Protein AF-A0A914WP63-F1 (afdb_monomer)

Organism: NCBI:txid2011161

Foldseek 3Di:
DPPDPDDVLRVCCVPPNDVRSVVVVVVVVVVVVVVLLVVLLVVLVVVQVVCCVVVVDHDDCLAQDDQWDQDPVVRDIDGPNRPHRNSSVVSSVVVVVVVVVPPPDDVVVVVVVVVVVVVVVVVVVVVVVVVD

Solvent-accessible surface area (backbone atoms only — not comparable to full-atom values): 7496 Å² total; per-residue (Å²): 132,82,93,58,94,57,51,74,33,55,54,32,34,76,74,68,32,63,72,56,13,54,54,44,48,52,49,54,52,52,52,54,50,52,50,55,50,51,54,23,50,56,49,27,54,56,52,51,54,50,48,27,67,74,66,74,42,87,76,65,57,45,43,65,31,57,30,65,44,76,37,87,87,77,76,42,80,44,77,66,82,22,72,38,36,49,54,20,52,53,47,44,50,51,52,52,54,54,53,73,72,54,77,85,69,58,71,64,62,57,52,52,52,50,53,52,53,53,50,54,54,51,51,55,52,51,52,53,63,72,77,105

Radius of gyration: 20.16 Å; Cα contacts (8 Å, |Δi|>4): 93; chains: 1; bounding box: 43×37×51 Å

Secondary structure (DSSP, 8-state):
---S---HHHHHHHHH-HHHHHHHHHHHHHHHHHHHHHHHHHHHHHHHHHHHHHHT-PPPHHHHS-SEEEETTTTEEEE-S----HHHHHHHHHHHHHHHT-----HHHHHHHHHHHHHHHHHHHHHHHHT-

pLDDT: mean 88.38, std 10.51, range [45.94, 96.75]

Mean predicted aligned error: 7.33 Å

Structure (mmCIF, N/CA/C/O backbone):
data_AF-A0A914WP63-F1
#
_entry.id   AF-A0A914WP63-F1
#
loop_
_atom_site.group_PDB
_atom_site.id
_atom_site.type_symbol
_atom_site.label_atom_id
_atom_site.label_alt_id
_atom_site.label_comp_id
_atom_site.label_asym_id
_atom_site.label_entity_id
_atom_site.label_seq_id
_atom_site.pdbx_PDB_ins_code
_atom_site.Cartn_x
_atom_site.Cartn_y
_atom_site.Cartn_z
_atom_site.occupancy
_atom_site.B_iso_or_equiv
_atom_site.auth_seq_id
_atom_site.auth_comp_id
_atom_site.auth_asym_id
_atom_site.auth_atom_id
_atom_site.pdbx_PDB_model_num
ATOM 1 N N . MET A 1 1 ? -18.867 7.198 28.449 1.00 46.03 1 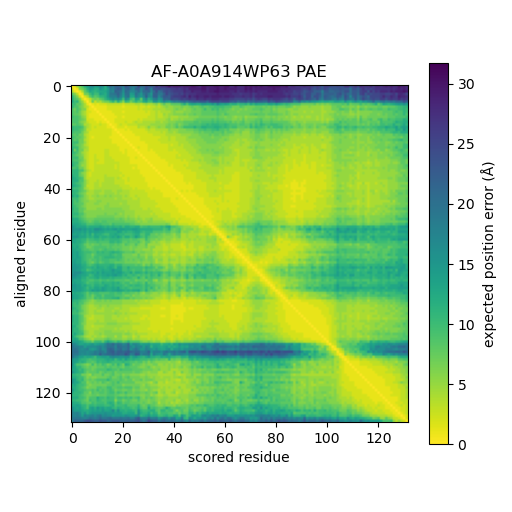MET A N 1
ATOM 2 C CA . MET A 1 1 ? -17.820 7.701 27.531 1.00 46.03 1 MET A CA 1
ATOM 3 C C . MET A 1 1 ? -16.807 6.577 27.436 1.00 46.03 1 MET A C 1
ATOM 5 O O . MET A 1 1 ? -16.271 6.239 28.479 1.00 46.03 1 MET A O 1
ATOM 9 N N . ILE A 1 2 ? -16.637 5.914 26.291 1.00 45.94 2 ILE A N 1
ATOM 10 C CA . ILE A 1 2 ? -15.602 4.876 26.148 1.00 45.94 2 ILE A CA 1
ATOM 11 C C . ILE A 1 2 ? -14.366 5.607 25.607 1.00 45.94 2 ILE A C 1
ATOM 13 O O . ILE A 1 2 ? -14.376 5.975 24.434 1.00 45.94 2 ILE A O 1
ATOM 17 N N . PRO A 1 3 ? -13.355 5.933 26.435 1.00 49.59 3 PRO A N 1
ATOM 18 C CA . PRO A 1 3 ? -12.236 6.767 26.036 1.00 49.59 3 PRO A CA 1
ATOM 19 C C . PRO A 1 3 ? -11.088 5.847 25.632 1.00 49.59 3 PRO A C 1
ATOM 21 O O . PRO A 1 3 ? -10.084 5.724 26.322 1.00 49.59 3 PRO A O 1
ATOM 24 N N . ILE A 1 4 ? -11.274 5.130 24.537 1.00 53.38 4 ILE A N 1
ATOM 25 C CA . ILE A 1 4 ? -10.191 4.447 23.840 1.00 53.38 4 ILE A CA 1
ATOM 26 C C . ILE A 1 4 ? -10.463 4.757 22.378 1.00 53.38 4 ILE A C 1
ATOM 28 O O . ILE A 1 4 ? -11.627 4.753 21.974 1.00 53.38 4 ILE A O 1
ATOM 32 N N . ALA A 1 5 ? -9.431 5.077 21.599 1.00 50.78 5 ALA A N 1
ATOM 33 C CA . ALA A 1 5 ? -9.527 5.115 20.143 1.00 50.78 5 ALA A CA 1
ATOM 34 C C . ALA A 1 5 ? -9.850 3.690 19.661 1.00 50.78 5 ALA A C 1
ATOM 36 O O . ALA A 1 5 ? -8.972 2.927 19.270 1.00 50.78 5 ALA A O 1
ATOM 37 N N . GLY A 1 6 ? -11.101 3.278 19.857 1.00 52.69 6 GLY A N 1
ATOM 38 C CA . GLY A 1 6 ? -11.584 1.945 19.591 1.00 52.69 6 GLY A CA 1
ATOM 39 C C . GLY A 1 6 ? -11.657 1.804 18.091 1.00 52.69 6 GLY A C 1
ATOM 40 O O . GLY A 1 6 ? -12.454 2.482 17.448 1.00 52.69 6 GLY A O 1
ATOM 41 N N . SER A 1 7 ? -10.814 0.935 17.545 1.00 73.25 7 SER A N 1
ATOM 42 C CA . SER A 1 7 ? -11.016 0.385 16.208 1.00 73.25 7 SER A CA 1
ATOM 43 C C . SER A 1 7 ? -12.488 -0.028 16.034 1.00 73.25 7 SER A C 1
ATOM 45 O O . SER A 1 7 ? -13.163 -0.350 17.021 1.00 73.25 7 SER A O 1
ATOM 47 N N . ALA A 1 8 ? -12.990 -0.054 14.794 1.00 85.31 8 ALA A N 1
ATOM 48 C CA . ALA A 1 8 ? -14.342 -0.527 14.485 1.00 85.31 8 ALA A CA 1
ATOM 49 C C . ALA A 1 8 ? -14.653 -1.882 15.158 1.00 85.31 8 ALA A C 1
ATOM 51 O O . ALA A 1 8 ? -15.780 -2.109 15.600 1.00 85.31 8 ALA A O 1
ATOM 52 N N . TYR A 1 9 ? -13.629 -2.721 15.364 1.00 86.88 9 TYR A N 1
ATOM 53 C CA . TYR A 1 9 ? -13.685 -3.929 16.188 1.00 86.88 9 TYR A CA 1
ATOM 54 C C . TYR A 1 9 ? -14.198 -3.681 17.619 1.00 86.88 9 TYR A C 1
ATOM 56 O O . TYR A 1 9 ? -15.173 -4.291 18.050 1.00 86.88 9 TYR A O 1
ATOM 64 N N . THR A 1 10 ? -13.567 -2.774 18.372 1.00 87.44 10 THR A N 1
ATOM 65 C CA . THR A 1 10 ? -13.889 -2.509 19.786 1.00 87.44 10 THR A CA 1
ATOM 66 C C . THR A 1 10 ? -15.292 -1.935 19.941 1.00 87.44 10 THR A C 1
ATOM 68 O O . THR A 1 10 ? -16.012 -2.306 20.865 1.00 87.44 10 THR A O 1
ATOM 71 N N . TYR A 1 11 ? -15.701 -1.053 19.026 1.00 88.88 11 TYR A N 1
ATOM 72 C CA . TYR A 1 11 ? -17.060 -0.513 19.022 1.00 88.88 11 TYR A CA 1
ATOM 73 C C . TYR A 1 11 ? -18.105 -1.607 18.753 1.00 88.88 11 TYR A C 1
ATOM 75 O O . TYR A 1 11 ? -19.108 -1.705 19.466 1.00 88.88 11 TYR A O 1
ATOM 83 N N . THR A 1 12 ? -17.843 -2.470 17.768 1.00 90.69 12 THR A N 1
ATOM 84 C CA . THR A 1 12 ? -18.735 -3.581 17.404 1.00 90.69 12 THR A CA 1
ATOM 85 C C . THR A 1 12 ? -18.831 -4.610 18.527 1.00 90.69 12 THR A C 1
ATOM 87 O O . THR A 1 12 ? -19.921 -5.072 18.845 1.00 90.69 12 THR A O 1
ATOM 90 N N . TYR A 1 13 ? -17.721 -4.901 19.208 1.00 91.69 13 TYR A N 1
ATOM 91 C CA . TYR A 1 13 ? -17.702 -5.828 20.341 1.00 91.69 13 TYR A CA 1
ATOM 92 C C . TYR A 1 13 ? -18.628 -5.371 21.471 1.00 91.69 13 TYR A C 1
ATOM 94 O O . TYR A 1 13 ? -19.394 -6.165 22.012 1.00 91.69 13 TYR A O 1
ATOM 102 N N . VAL A 1 14 ? -18.596 -4.077 21.798 1.00 91.88 14 VAL A N 1
ATOM 103 C CA . VAL A 1 14 ? -19.405 -3.512 22.888 1.00 91.88 14 VAL A CA 1
ATOM 104 C C .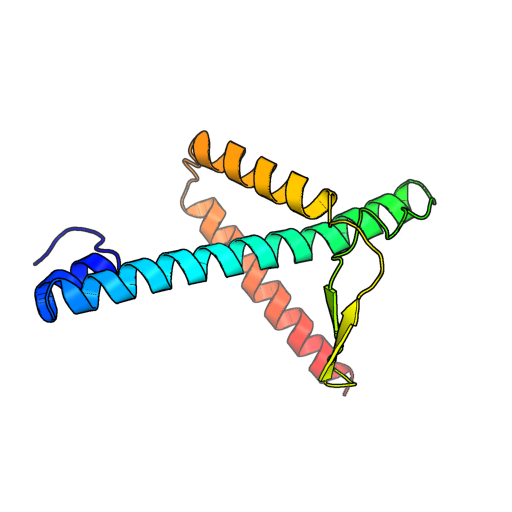 VAL A 1 14 ? -20.892 -3.435 22.530 1.00 91.88 14 VAL A C 1
ATOM 106 O O . VAL A 1 14 ? -21.735 -3.555 23.414 1.00 91.88 14 VAL A O 1
ATOM 109 N N . THR A 1 15 ? -21.229 -3.221 21.257 1.00 92.94 15 THR A N 1
ATOM 110 C CA . THR A 1 15 ? -22.618 -2.975 20.825 1.00 92.94 15 THR A CA 1
ATOM 111 C C . THR A 1 15 ? -23.336 -4.220 20.307 1.00 92.94 15 THR A C 1
ATOM 113 O O . THR A 1 15 ? -24.538 -4.354 20.524 1.00 92.94 15 THR A O 1
ATOM 116 N N . MET A 1 16 ? -22.621 -5.123 19.633 1.00 93.06 16 MET A N 1
ATOM 117 C CA . MET A 1 16 ? -23.179 -6.267 18.896 1.00 93.06 16 MET A CA 1
ATOM 118 C C . MET A 1 16 ? -22.619 -7.626 19.345 1.00 93.06 16 MET A C 1
ATOM 120 O O . MET A 1 16 ? -23.109 -8.664 18.905 1.00 93.06 16 MET A O 1
ATOM 124 N N . GLY A 1 17 ? -21.624 -7.640 20.235 1.00 93.00 17 GLY A N 1
ATOM 125 C CA . GLY A 1 17 ? -21.028 -8.857 20.779 1.00 93.00 17 GLY A CA 1
ATOM 126 C C . GLY A 1 17 ? -19.842 -9.401 19.978 1.00 93.00 17 GLY A C 1
ATOM 127 O O . GLY A 1 17 ? -19.442 -8.874 18.938 1.00 93.00 17 GLY A O 1
ATOM 128 N N . GLU A 1 18 ? -19.260 -10.481 20.500 1.00 93.12 18 GLU A N 1
ATOM 129 C CA . GLU A 1 18 ? -17.978 -11.035 20.050 1.00 93.12 18 GLU A CA 1
ATOM 130 C C . GLU A 1 18 ? -18.005 -11.552 18.612 1.00 93.12 18 GLU A C 1
ATOM 132 O O . GLU A 1 18 ? -17.101 -11.248 17.840 1.00 93.12 18 GLU A O 1
ATOM 137 N N . PHE A 1 19 ? -19.048 -12.291 18.229 1.00 94.75 19 PHE A N 1
ATOM 138 C CA . PHE A 1 19 ? -19.116 -12.906 16.903 1.00 94.75 19 PHE A CA 1
ATOM 139 C C . PHE A 1 19 ? -19.079 -11.863 15.778 1.00 94.75 19 PHE A C 1
ATOM 141 O O . PHE A 1 19 ? -18.319 -12.004 14.822 1.00 94.75 19 PHE A O 1
ATOM 148 N N . VAL A 1 20 ? -19.853 -10.782 15.914 1.00 94.06 20 VAL A N 1
ATOM 149 C CA . VAL A 1 20 ? -19.880 -9.703 14.915 1.00 94.06 20 VAL A CA 1
ATOM 150 C C . VAL A 1 20 ? -18.555 -8.941 14.919 1.00 94.06 20 VAL A C 1
ATOM 152 O O . VAL A 1 20 ? -18.007 -8.657 13.858 1.00 94.06 20 VAL A O 1
ATOM 155 N N . ALA A 1 21 ? -17.988 -8.664 16.096 1.00 92.25 21 ALA A N 1
ATOM 156 C CA . ALA A 1 21 ? -16.686 -8.012 16.196 1.00 92.25 21 ALA A CA 1
ATOM 157 C C . ALA A 1 21 ? -15.567 -8.834 15.546 1.00 92.25 21 ALA A C 1
ATOM 159 O O . ALA A 1 21 ? -14.735 -8.273 14.841 1.00 92.25 21 ALA A O 1
ATOM 160 N N . TRP A 1 22 ? -15.568 -10.154 15.726 1.00 92.88 22 TRP A N 1
ATOM 161 C CA . TRP A 1 22 ? -14.601 -11.061 15.112 1.00 92.88 22 TRP A CA 1
ATOM 162 C C . TRP A 1 22 ? -14.626 -10.983 13.581 1.00 92.88 22 TRP A C 1
ATOM 164 O O . TRP A 1 22 ? -13.565 -10.888 12.966 1.00 92.88 22 TRP A O 1
ATOM 174 N N . ILE A 1 23 ? -15.817 -10.923 12.972 1.00 95.25 23 ILE A N 1
ATOM 175 C CA . ILE A 1 23 ? -15.970 -10.718 11.522 1.00 95.25 23 ILE A CA 1
ATOM 176 C C . ILE A 1 23 ? -15.345 -9.383 11.095 1.00 95.25 23 ILE A C 1
ATOM 178 O O . ILE A 1 23 ? -14.548 -9.354 10.160 1.00 95.25 23 ILE A O 1
ATOM 182 N N . ILE A 1 24 ? -15.643 -8.293 11.812 1.00 93.69 24 ILE A N 1
ATOM 183 C CA . ILE A 1 24 ? -15.065 -6.966 11.530 1.00 93.69 24 ILE A CA 1
ATOM 184 C C . ILE A 1 24 ? -13.541 -6.962 11.698 1.00 93.69 24 ILE A C 1
ATOM 186 O O . ILE A 1 24 ? -12.834 -6.282 10.961 1.00 93.69 24 ILE A O 1
ATOM 190 N N . GLY A 1 25 ? -13.007 -7.737 12.643 1.00 91.94 25 GLY A N 1
ATOM 191 C CA . GLY A 1 25 ? -11.563 -7.897 12.809 1.00 91.94 25 GLY A CA 1
ATOM 192 C C . GLY A 1 25 ? -10.896 -8.453 11.551 1.00 91.94 25 GLY A C 1
ATOM 193 O O . GLY A 1 25 ? -9.873 -7.925 11.118 1.00 91.94 25 GLY A O 1
ATOM 194 N N . TRP A 1 26 ? -11.493 -9.478 10.939 1.00 94.81 26 TRP A N 1
ATOM 195 C CA . TRP A 1 26 ? -10.996 -10.041 9.682 1.00 94.81 26 TRP A CA 1
ATOM 196 C C . TRP A 1 26 ? -11.157 -9.092 8.499 1.00 94.81 26 TRP A C 1
ATOM 198 O O . TRP A 1 26 ? -10.231 -8.984 7.698 1.00 94.81 26 TRP A O 1
ATOM 208 N N . ASP A 1 27 ? -12.285 -8.389 8.415 1.00 94.12 27 ASP A N 1
ATOM 209 C CA . ASP A 1 27 ? -12.540 -7.392 7.371 1.00 94.12 27 ASP A CA 1
ATOM 210 C C . ASP A 1 27 ? -11.464 -6.295 7.367 1.00 94.12 27 ASP A C 1
ATOM 212 O O . ASP A 1 27 ? -10.815 -6.074 6.348 1.00 94.12 27 ASP A O 1
ATOM 216 N N . LEU A 1 28 ? -11.150 -5.724 8.536 1.00 92.00 28 LEU A N 1
ATOM 217 C CA . LEU A 1 28 ? -10.096 -4.712 8.676 1.00 92.00 28 LEU A CA 1
ATOM 218 C C . LEU A 1 28 ? -8.711 -5.235 8.269 1.00 92.00 28 LEU A C 1
ATOM 220 O O . LEU A 1 28 ? -7.929 -4.518 7.647 1.00 92.00 28 LEU A O 1
ATOM 224 N N . ILE A 1 29 ? -8.378 -6.482 8.623 1.00 92.56 29 ILE A N 1
ATOM 225 C CA . ILE A 1 29 ? -7.095 -7.084 8.230 1.00 92.56 29 ILE A CA 1
ATOM 226 C C . ILE A 1 29 ? -7.021 -7.226 6.706 1.00 92.56 29 ILE A C 1
ATOM 228 O O . ILE A 1 29 ? -5.991 -6.895 6.115 1.00 92.56 29 ILE A O 1
ATOM 232 N N . LEU A 1 30 ? -8.093 -7.706 6.070 1.00 94.75 30 LEU A N 1
ATOM 233 C CA . LEU A 1 30 ? -8.157 -7.868 4.618 1.00 94.75 30 LEU A CA 1
ATOM 234 C C . LEU A 1 30 ? -8.115 -6.519 3.895 1.00 94.75 30 LEU A C 1
ATOM 236 O O . LEU A 1 30 ? -7.380 -6.382 2.917 1.00 94.75 30 LEU A O 1
ATOM 240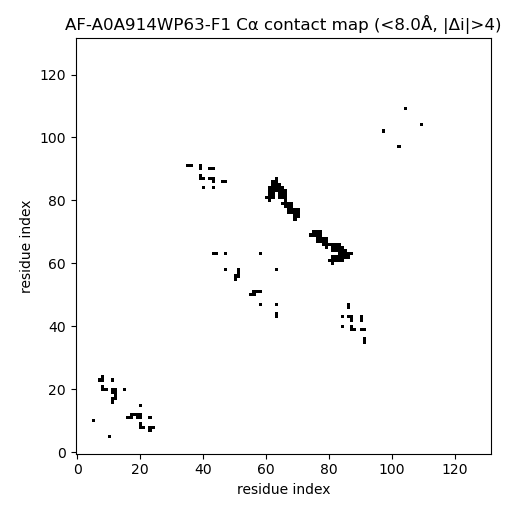 N N . GLU A 1 31 ? -8.840 -5.523 4.399 1.00 93.81 31 GLU A N 1
ATOM 241 C CA . GLU A 1 31 ? -8.849 -4.159 3.870 1.00 93.81 31 GLU A CA 1
ATOM 242 C C . GLU A 1 31 ? -7.434 -3.567 3.855 1.00 93.81 31 GLU A C 1
ATOM 244 O O . GLU A 1 31 ? -6.941 -3.163 2.798 1.00 93.81 31 GLU A O 1
ATOM 249 N N . TYR A 1 32 ? -6.731 -3.595 4.993 1.00 91.88 32 TYR A N 1
ATOM 250 C CA . TYR A 1 32 ? -5.365 -3.071 5.074 1.00 91.88 32 TYR A CA 1
ATOM 251 C C . TYR A 1 32 ? -4.367 -3.867 4.229 1.00 91.88 32 TYR A C 1
ATOM 253 O O . TYR A 1 32 ? -3.429 -3.283 3.679 1.00 91.88 32 TYR A O 1
ATOM 261 N N . LEU A 1 33 ? -4.554 -5.184 4.099 1.00 94.12 33 LEU A N 1
ATOM 262 C CA . LEU A 1 33 ? -3.699 -6.024 3.261 1.00 94.12 33 LEU A CA 1
ATOM 263 C C . LEU A 1 33 ? -3.830 -5.638 1.783 1.00 94.12 33 LEU A C 1
ATOM 265 O O . LEU A 1 33 ? -2.817 -5.470 1.098 1.00 94.12 33 LEU A O 1
ATOM 269 N N . ILE A 1 34 ? -5.061 -5.470 1.296 1.00 95.12 34 ILE A N 1
ATOM 270 C CA . ILE A 1 34 ? -5.334 -5.101 -0.098 1.00 95.12 34 ILE A CA 1
ATOM 271 C C . ILE A 1 34 ? -4.864 -3.670 -0.385 1.00 95.12 34 ILE A C 1
ATOM 273 O O . ILE A 1 34 ? -4.258 -3.434 -1.435 1.00 95.12 34 ILE A O 1
ATOM 277 N N . ASP A 1 35 ? -5.082 -2.729 0.537 1.00 94.94 35 ASP A N 1
ATOM 278 C CA . ASP A 1 35 ? -4.624 -1.342 0.385 1.00 94.94 35 ASP A CA 1
ATOM 279 C C . ASP A 1 35 ? -3.089 -1.271 0.288 1.00 94.94 35 ASP A C 1
ATOM 281 O O . ASP A 1 35 ? -2.535 -0.751 -0.687 1.00 94.94 35 ASP A O 1
ATOM 285 N N . ALA A 1 36 ? -2.378 -1.913 1.223 1.00 94.75 36 ALA A N 1
ATOM 286 C CA . ALA A 1 36 ? -0.916 -1.956 1.217 1.00 94.75 36 ALA A CA 1
ATOM 287 C C . ALA A 1 36 ? -0.344 -2.617 -0.053 1.00 94.75 36 ALA A C 1
ATOM 289 O O . ALA A 1 36 ? 0.646 -2.131 -0.619 1.00 94.75 36 ALA A O 1
ATOM 290 N N . ALA A 1 37 ? -0.970 -3.698 -0.530 1.00 93.81 37 ALA A N 1
ATOM 291 C CA . ALA A 1 37 ? -0.585 -4.353 -1.777 1.00 93.81 37 ALA A CA 1
ATOM 292 C C . AL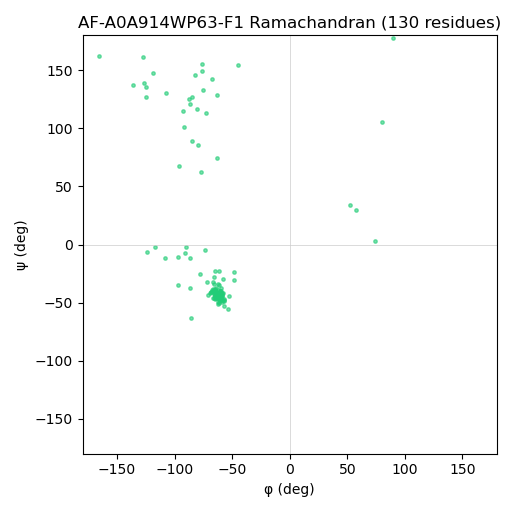A A 1 37 ? -0.792 -3.427 -2.988 1.00 93.81 37 ALA A C 1
ATOM 294 O O . ALA A 1 37 ? 0.113 -3.271 -3.814 1.00 93.81 37 ALA A O 1
ATOM 295 N N . THR A 1 38 ? -1.947 -2.763 -3.069 1.00 93.81 38 THR A N 1
ATOM 296 C CA . THR A 1 38 ? -2.305 -1.875 -4.185 1.00 93.81 38 THR A CA 1
ATOM 297 C C . THR A 1 38 ? -1.363 -0.677 -4.272 1.00 93.81 38 THR A C 1
ATOM 299 O O . THR A 1 38 ? -0.852 -0.369 -5.354 1.00 93.81 38 THR A O 1
ATOM 302 N N . VAL A 1 39 ? -1.055 -0.039 -3.138 1.00 95.19 39 VAL A N 1
ATOM 303 C CA . VAL A 1 39 ? -0.121 1.098 -3.084 1.00 95.19 39 VAL A CA 1
ATOM 304 C C . VAL A 1 39 ? 1.286 0.679 -3.514 1.00 95.19 39 VAL A C 1
ATOM 306 O O . VAL A 1 39 ? 1.912 1.361 -4.330 1.00 95.19 39 VAL A O 1
ATOM 309 N N . SER A 1 40 ? 1.766 -0.471 -3.033 1.00 96.31 40 SER A N 1
ATOM 310 C CA . SER A 1 40 ? 3.106 -0.976 -3.366 1.00 96.31 40 SER A CA 1
ATOM 311 C C . SER A 1 40 ? 3.247 -1.297 -4.860 1.00 96.31 40 SER A C 1
ATOM 313 O O . SER A 1 40 ? 4.253 -0.948 -5.484 1.00 96.31 40 SER A O 1
ATOM 315 N N . VAL A 1 41 ? 2.224 -1.910 -5.469 1.00 94.00 41 VAL A N 1
ATOM 316 C CA . VAL A 1 41 ? 2.188 -2.176 -6.918 1.00 94.00 41 VAL A CA 1
ATOM 317 C C . VAL A 1 41 ? 2.105 -0.876 -7.722 1.00 94.00 41 VAL A C 1
ATOM 319 O O . VAL A 1 41 ? 2.773 -0.756 -8.751 1.00 94.00 41 VAL A O 1
ATOM 322 N N . GLY A 1 42 ? 1.325 0.106 -7.260 1.00 93.38 42 GLY A N 1
ATOM 323 C CA . GLY A 1 42 ? 1.238 1.422 -7.894 1.00 93.38 42 GLY A CA 1
ATOM 324 C C . GLY A 1 42 ? 2.593 2.128 -7.939 1.00 93.38 42 GLY A C 1
ATOM 325 O O . GLY A 1 42 ? 3.008 2.595 -8.998 1.00 93.38 42 GLY A O 1
ATOM 326 N N . TRP A 1 43 ? 3.321 2.144 -6.821 1.00 95.88 43 TRP A N 1
ATOM 327 C CA . TRP A 1 43 ? 4.651 2.755 -6.747 1.00 95.88 43 TRP A CA 1
ATOM 328 C C . TRP A 1 43 ? 5.691 2.003 -7.574 1.00 95.88 43 TRP A C 1
ATOM 330 O O . TRP A 1 43 ? 6.483 2.643 -8.261 1.00 95.88 43 TRP A O 1
ATOM 340 N N . SER A 1 44 ? 5.639 0.668 -7.58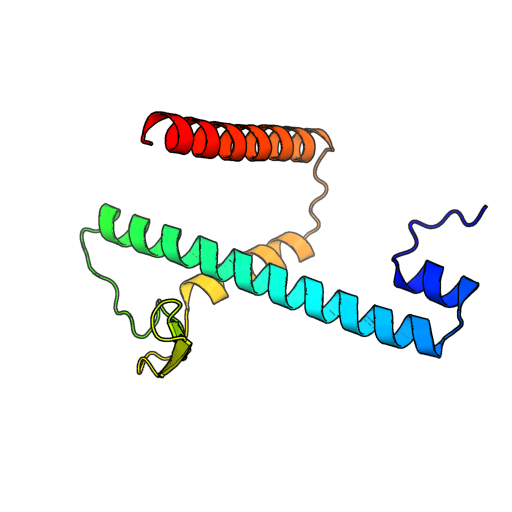5 1.00 95.31 44 SER A N 1
ATOM 341 C CA . SER A 1 44 ? 6.531 -0.162 -8.403 1.00 95.31 44 SER A CA 1
ATOM 342 C C . SER A 1 44 ? 6.527 0.251 -9.877 1.00 95.31 44 SER A C 1
ATOM 344 O O . SER A 1 44 ? 7.597 0.412 -10.462 1.00 95.31 44 SER A O 1
ATOM 346 N N . ARG A 1 45 ? 5.350 0.517 -10.464 1.00 92.88 45 ARG A N 1
ATOM 347 C CA . ARG A 1 45 ? 5.249 0.955 -11.868 1.00 92.88 45 ARG A CA 1
ATOM 348 C C . ARG A 1 45 ? 6.022 2.249 -12.120 1.00 92.88 45 ARG A C 1
ATOM 350 O O . ARG A 1 45 ? 6.809 2.305 -13.056 1.00 92.88 45 ARG A O 1
ATOM 357 N N . TYR A 1 46 ? 5.843 3.254 -11.262 1.00 93.50 46 TYR A N 1
ATOM 358 C CA . TYR A 1 46 ? 6.568 4.521 -11.377 1.00 93.50 46 TYR A CA 1
ATOM 359 C C . TYR A 1 46 ? 8.074 4.348 -11.169 1.00 93.50 46 TYR A C 1
ATOM 361 O O . TYR A 1 46 ? 8.861 4.962 -11.883 1.00 93.50 46 TYR A O 1
ATOM 369 N N . THR A 1 47 ? 8.481 3.505 -10.216 1.00 93.62 47 THR A N 1
ATOM 370 C CA . THR A 1 47 ? 9.896 3.209 -9.968 1.00 93.62 47 THR A CA 1
ATOM 371 C C . THR A 1 47 ? 10.548 2.544 -11.175 1.00 93.62 47 THR A C 1
ATOM 373 O O . THR A 1 47 ? 11.633 2.963 -11.565 1.00 93.62 47 THR A O 1
ATOM 376 N N . VAL A 1 48 ? 9.898 1.550 -11.786 1.00 93.69 48 VAL A N 1
ATOM 377 C CA . VAL A 1 48 ? 10.419 0.882 -12.987 1.00 93.69 48 VAL A CA 1
ATOM 378 C C . VAL A 1 48 ? 10.546 1.881 -14.132 1.00 93.69 48 VAL A C 1
ATOM 380 O O . VAL A 1 48 ? 11.644 2.017 -14.654 1.00 93.69 48 VAL A O 1
ATOM 383 N N . SER A 1 49 ? 9.499 2.651 -14.448 1.00 92.69 49 SER A N 1
ATOM 384 C CA . SER A 1 49 ? 9.567 3.651 -15.526 1.00 92.69 49 SER A CA 1
ATOM 385 C C . SER A 1 49 ? 10.671 4.689 -15.304 1.00 92.69 49 SER A C 1
ATOM 387 O O . SER A 1 49 ? 11.417 4.997 -16.226 1.00 92.69 49 SER A O 1
ATOM 389 N N . LEU A 1 50 ? 10.844 5.176 -14.070 1.00 93.19 50 LEU A N 1
ATOM 390 C CA . LEU A 1 50 ? 11.925 6.110 -13.746 1.00 93.19 50 LEU A CA 1
ATOM 391 C C . LEU A 1 50 ? 13.304 5.476 -13.961 1.00 93.19 50 LEU A C 1
ATOM 393 O O . LEU A 1 50 ? 14.197 6.122 -14.501 1.00 93.19 50 LEU A O 1
ATOM 397 N N . LEU A 1 51 ? 13.499 4.226 -13.533 1.00 92.12 51 LEU A N 1
ATOM 398 C CA . LEU A 1 51 ? 14.765 3.521 -13.730 1.00 92.12 51 LEU A CA 1
ATOM 399 C C . LEU A 1 51 ? 15.040 3.278 -15.221 1.00 92.12 51 LEU A C 1
ATOM 401 O O . LEU A 1 51 ? 16.183 3.422 -15.648 1.00 92.12 51 LEU A O 1
ATOM 405 N N . GLU A 1 52 ? 14.022 2.940 -16.011 1.00 93.81 52 GLU A N 1
ATOM 406 C CA . GLU A 1 52 ? 14.161 2.764 -17.462 1.00 93.81 52 GLU A CA 1
ATOM 407 C C . GLU A 1 52 ? 14.592 4.063 -18.143 1.00 93.81 52 GLU A C 1
ATOM 409 O O . GLU A 1 52 ? 15.543 4.050 -18.926 1.00 93.81 52 GLU A O 1
ATOM 414 N N . ASP A 1 53 ? 13.975 5.188 -17.775 1.00 92.69 53 ASP A N 1
ATOM 415 C CA . ASP A 1 53 ? 14.320 6.511 -18.302 1.00 92.69 53 ASP A CA 1
ATOM 416 C C . ASP A 1 53 ? 15.743 6.937 -17.899 1.00 92.69 53 ASP A C 1
ATOM 418 O O . ASP A 1 53 ? 16.515 7.426 -18.726 1.00 92.69 53 ASP A O 1
ATOM 422 N N . VAL A 1 54 ? 16.123 6.730 -16.632 1.00 94.31 54 VAL A N 1
ATOM 423 C CA . VAL A 1 54 ? 17.432 7.148 -16.095 1.00 94.31 54 VAL A CA 1
ATOM 424 C C . VAL A 1 54 ? 18.576 6.307 -16.652 1.00 94.31 54 VAL A C 1
ATOM 426 O O . VAL A 1 54 ? 19.628 6.848 -16.992 1.00 94.31 54 VAL A O 1
ATOM 429 N N . PHE A 1 55 ? 18.395 4.990 -16.736 1.00 92.38 55 PHE A N 1
ATOM 430 C CA . PHE A 1 55 ? 19.438 4.079 -17.206 1.00 92.38 55 PHE A CA 1
ATOM 431 C C . PHE A 1 55 ? 19.376 3.830 -18.714 1.00 92.38 55 PHE A C 1
ATOM 433 O O . PHE A 1 55 ? 20.297 3.226 -19.260 1.00 92.38 55 PHE A O 1
ATOM 440 N N . SER A 1 56 ? 18.334 4.318 -19.401 1.00 90.31 56 SER A N 1
ATOM 441 C CA . SER A 1 56 ? 18.086 4.053 -20.826 1.00 90.31 56 SER A CA 1
ATOM 442 C C . SER A 1 56 ? 18.099 2.550 -21.154 1.00 90.31 56 SER A C 1
ATOM 444 O O . SER A 1 56 ? 18.544 2.128 -22.222 1.00 90.31 56 SER A O 1
ATOM 446 N N . THR A 1 57 ? 17.631 1.726 -20.214 1.00 90.75 57 THR A N 1
ATOM 447 C CA . THR A 1 57 ? 17.586 0.260 -20.309 1.00 90.75 57 THR A CA 1
ATOM 448 C C . THR A 1 57 ? 16.184 -0.238 -20.027 1.00 90.75 57 THR A C 1
ATOM 450 O O . THR A 1 57 ? 15.576 0.217 -19.069 1.00 90.75 57 THR A O 1
ATOM 453 N N . ASN A 1 58 ? 15.708 -1.232 -20.777 1.00 86.75 58 ASN A N 1
ATOM 454 C CA . ASN A 1 58 ? 14.428 -1.878 -20.487 1.00 86.75 58 ASN A CA 1
ATOM 455 C C . ASN A 1 58 ? 14.623 -2.984 -19.447 1.00 86.75 58 ASN A C 1
ATOM 457 O O . ASN A 1 58 ? 15.455 -3.879 -19.647 1.00 86.75 58 ASN A O 1
ATOM 461 N N . PHE A 1 59 ? 13.857 -2.952 -18.358 1.00 86.25 59 PHE A N 1
ATOM 462 C CA . PHE A 1 59 ? 13.893 -4.035 -17.377 1.00 86.25 59 PHE A CA 1
ATOM 463 C C . PHE A 1 59 ? 13.008 -5.195 -17.834 1.00 86.25 59 PHE A C 1
ATOM 465 O O . PHE A 1 59 ? 11.958 -5.020 -18.448 1.00 86.25 59 PHE A O 1
ATOM 472 N N . SER A 1 60 ? 13.427 -6.420 -17.514 1.00 86.94 60 SER A N 1
ATOM 473 C CA . SER A 1 60 ? 12.642 -7.609 -17.845 1.00 86.94 60 SER A CA 1
ATOM 474 C C . SER A 1 60 ? 11.293 -7.596 -17.124 1.00 86.94 60 SER A C 1
ATOM 476 O O . SER A 1 60 ? 11.235 -7.482 -15.896 1.00 86.94 60 SER A O 1
ATOM 478 N N . THR A 1 61 ? 10.211 -7.800 -17.880 1.00 87.56 61 THR A N 1
ATOM 479 C CA . THR A 1 61 ? 8.841 -7.889 -17.348 1.00 87.56 61 THR A CA 1
ATOM 480 C C . THR A 1 61 ? 8.661 -9.050 -16.373 1.00 87.56 61 THR A C 1
ATOM 482 O O . THR A 1 61 ? 7.799 -8.983 -15.496 1.00 87.56 61 THR A O 1
ATOM 485 N N . ALA A 1 62 ? 9.522 -10.072 -16.462 1.00 89.38 62 ALA A N 1
ATOM 486 C CA . ALA A 1 62 ? 9.463 -11.274 -15.637 1.00 89.38 62 ALA A CA 1
ATOM 487 C C . ALA A 1 62 ? 9.540 -10.985 -14.127 1.00 89.38 62 ALA A C 1
ATOM 489 O O . ALA A 1 62 ? 8.961 -11.739 -13.343 1.00 89.38 62 ALA A O 1
ATOM 490 N N . PHE A 1 63 ? 10.225 -9.903 -13.730 1.00 90.00 63 PHE A N 1
ATOM 491 C CA . PHE A 1 63 ? 10.406 -9.502 -12.327 1.00 90.00 63 PHE A CA 1
ATOM 492 C C . PHE A 1 63 ? 9.781 -8.146 -11.976 1.00 90.00 63 PHE A C 1
ATOM 494 O O . PHE A 1 63 ? 9.853 -7.718 -10.827 1.00 90.00 63 PHE A O 1
ATOM 501 N N . THR A 1 64 ? 9.188 -7.435 -12.933 1.00 91.06 64 THR A N 1
ATOM 502 C CA . THR A 1 64 ? 8.602 -6.102 -12.700 1.00 91.06 64 THR A CA 1
ATOM 503 C C . THR A 1 64 ? 7.078 -6.111 -12.739 1.00 91.06 64 THR A C 1
ATOM 505 O O . THR A 1 64 ? 6.442 -5.149 -12.308 1.00 91.06 64 THR A O 1
ATOM 508 N N . GLN A 1 65 ? 6.468 -7.206 -13.196 1.00 89.50 65 GLN A N 1
ATOM 509 C CA . GLN A 1 65 ? 5.021 -7.335 -13.331 1.00 89.50 65 GLN A CA 1
ATOM 510 C C . GLN A 1 65 ? 4.473 -8.583 -12.633 1.00 89.50 65 GLN A C 1
ATOM 512 O O . GLN A 1 65 ? 5.195 -9.517 -12.294 1.00 89.50 65 GLN A O 1
ATOM 517 N N . ALA A 1 66 ? 3.163 -8.573 -12.383 1.00 89.44 66 ALA A N 1
ATOM 518 C CA . ALA A 1 66 ? 2.464 -9.684 -11.752 1.00 89.44 66 ALA A CA 1
ATOM 519 C C . ALA A 1 66 ? 2.244 -10.855 -12.739 1.00 89.44 66 ALA A C 1
ATOM 521 O O . ALA A 1 66 ? 2.062 -10.610 -13.938 1.00 89.44 66 ALA A O 1
ATOM 522 N N . PRO A 1 67 ? 2.207 -12.109 -12.242 1.00 89.38 67 PRO A N 1
ATOM 523 C CA . PRO A 1 67 ? 1.958 -13.308 -13.053 1.00 89.38 67 PRO A CA 1
ATOM 524 C C . PRO A 1 67 ? 0.545 -13.349 -13.646 1.00 89.38 67 PRO A C 1
ATOM 526 O O . PRO A 1 67 ? 0.324 -13.953 -14.693 1.00 89.38 67 PRO A O 1
ATOM 529 N N . ILE A 1 68 ? -0.413 -12.712 -12.971 1.00 90.38 68 ILE A N 1
ATOM 530 C CA . ILE A 1 68 ? -1.820 -12.660 -13.362 1.00 90.38 68 ILE A CA 1
ATOM 531 C C . ILE A 1 68 ? -2.214 -11.192 -13.452 1.00 90.38 68 ILE A C 1
ATOM 533 O O . ILE A 1 68 ? -2.012 -10.431 -12.503 1.00 90.38 68 ILE A O 1
ATOM 537 N N . ILE A 1 69 ? -2.769 -10.802 -14.595 1.00 88.25 69 ILE A N 1
ATOM 538 C CA . ILE A 1 69 ? -3.286 -9.454 -14.823 1.00 88.25 69 ILE A CA 1
ATOM 539 C C . ILE A 1 69 ? -4.743 -9.572 -15.258 1.00 88.25 69 ILE A C 1
ATOM 541 O O . ILE A 1 69 ? -5.087 -10.417 -16.084 1.00 88.25 69 ILE A O 1
ATOM 545 N N . PHE A 1 70 ? -5.592 -8.725 -14.684 1.00 88.88 70 PHE A N 1
ATOM 546 C CA . PHE A 1 70 ? -6.965 -8.555 -15.134 1.00 88.88 70 PHE A CA 1
ATOM 547 C C . PHE A 1 70 ? -7.005 -7.499 -16.238 1.00 88.88 70 PHE A C 1
ATOM 549 O O . PHE A 1 70 ? -6.511 -6.385 -16.048 1.00 88.88 70 PHE A O 1
ATOM 556 N N . ASN A 1 71 ? -7.564 -7.853 -17.391 1.00 87.00 71 ASN A N 1
ATOM 557 C CA . ASN A 1 71 ? -7.746 -6.922 -18.493 1.00 87.00 71 ASN A CA 1
ATOM 558 C C . ASN A 1 71 ? -9.136 -6.280 -18.400 1.00 87.00 71 ASN A C 1
ATOM 560 O O . ASN A 1 71 ? -10.151 -6.953 -18.563 1.00 87.00 71 ASN A O 1
ATOM 564 N N . GLU A 1 72 ? -9.178 -4.967 -18.172 1.00 86.75 72 GLU A N 1
AT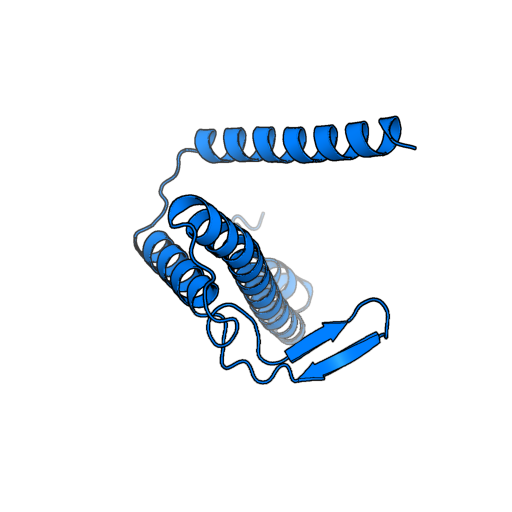OM 565 C CA . GLU A 1 72 ? -10.426 -4.204 -18.039 1.00 86.75 72 GLU A CA 1
ATOM 566 C C . GLU A 1 72 ? -11.264 -4.171 -19.326 1.00 86.75 72 GLU A C 1
ATOM 568 O O . GLU A 1 72 ? -12.470 -3.969 -19.259 1.00 86.75 72 GLU A O 1
ATOM 573 N N . HIS A 1 73 ? -10.663 -4.377 -20.501 1.00 87.38 73 HIS A N 1
ATOM 574 C CA . HIS A 1 73 ? -11.382 -4.338 -21.777 1.00 87.38 73 HIS A CA 1
ATOM 575 C C . HIS A 1 73 ? -12.004 -5.682 -22.150 1.00 87.38 73 HIS A C 1
ATOM 577 O O . HIS A 1 73 ? -13.096 -5.714 -22.711 1.00 87.38 73 HIS A O 1
ATOM 583 N N . THR A 1 74 ? -11.315 -6.786 -21.858 1.00 87.94 74 THR A N 1
ATOM 584 C CA . THR A 1 74 ? -11.803 -8.137 -22.178 1.00 87.94 74 THR A CA 1
ATOM 585 C C . THR A 1 74 ? -12.485 -8.816 -20.993 1.00 87.94 74 THR A C 1
ATOM 587 O O . THR A 1 74 ? -13.141 -9.830 -21.188 1.00 87.94 74 THR A O 1
ATOM 590 N N . HIS A 1 75 ? -12.377 -8.249 -19.784 1.00 89.69 75 HIS A N 1
ATOM 591 C CA . HIS A 1 75 ? -12.890 -8.814 -18.530 1.00 89.69 75 HIS A CA 1
ATOM 592 C C . HIS A 1 75 ? -12.327 -10.215 -18.225 1.00 89.69 75 HIS A C 1
ATOM 594 O O . HIS A 1 75 ? -12.969 -11.035 -17.567 1.00 89.69 75 HIS A O 1
ATOM 600 N N . GLU A 1 76 ? -11.104 -10.487 -18.682 1.00 91.44 76 GLU A N 1
ATOM 601 C CA . GLU A 1 76 ? -10.447 -11.784 -18.551 1.00 91.44 76 GLU A CA 1
ATOM 602 C C . GLU A 1 76 ? -9.156 -11.680 -17.737 1.00 91.44 76 GLU A C 1
ATOM 604 O O . GLU A 1 76 ? -8.430 -10.681 -17.778 1.00 91.44 76 GLU A O 1
ATOM 609 N N . PHE A 1 77 ? -8.854 -12.754 -17.007 1.00 89.81 77 PHE A N 1
ATOM 610 C CA . PHE A 1 77 ? -7.568 -12.931 -16.347 1.00 89.81 77 PHE A CA 1
ATOM 611 C C . PHE A 1 77 ? -6.586 -13.575 -17.321 1.00 89.81 77 PHE A C 1
ATOM 613 O O . PHE A 1 77 ? -6.809 -14.688 -17.795 1.00 89.81 77 PHE A O 1
ATOM 620 N N . THR A 1 78 ? -5.476 -12.895 -17.597 1.00 89.38 78 THR A N 1
ATOM 621 C CA . THR A 1 78 ? -4.406 -13.419 -18.450 1.00 89.38 78 THR A CA 1
ATOM 622 C C . THR A 1 78 ? -3.192 -13.780 -17.605 1.00 89.38 78 THR A C 1
ATOM 624 O O . THR A 1 78 ? -2.715 -12.978 -16.798 1.00 89.38 78 THR A O 1
ATOM 627 N N . VAL A 1 79 ? -2.676 -14.993 -17.813 1.00 88.00 79 VAL A N 1
ATOM 628 C CA . VAL A 1 79 ? -1.392 -15.425 -17.255 1.00 88.00 79 VAL A CA 1
ATOM 629 C C . VAL A 1 79 ? -0.285 -14.870 -18.142 1.00 88.00 79 VAL A C 1
ATOM 631 O O . VAL A 1 79 ? -0.205 -15.195 -19.324 1.00 88.00 79 VAL A O 1
ATOM 634 N N . THR A 1 80 ? 0.556 -14.006 -17.584 1.00 84.31 80 THR A N 1
ATOM 635 C CA . THR A 1 80 ? 1.564 -13.247 -18.340 1.00 84.31 80 THR A CA 1
ATOM 636 C C . THR A 1 80 ? 2.884 -13.990 -18.526 1.00 84.31 80 THR A C 1
ATOM 638 O O . THR A 1 80 ? 3.730 -13.547 -19.295 1.00 84.31 80 THR A O 1
ATOM 641 N N . GLY A 1 81 ? 3.090 -15.099 -17.809 1.00 85.19 81 GLY A N 1
ATOM 642 C CA . GLY A 1 81 ? 4.375 -15.804 -17.759 1.00 85.19 81 GLY A CA 1
ATOM 643 C C . GLY A 1 81 ? 5.444 -15.093 -16.917 1.00 85.19 81 GLY A C 1
ATOM 644 O O . GLY A 1 81 ? 6.570 -15.575 -16.832 1.00 85.19 81 GLY A O 1
ATOM 645 N N . ASN A 1 82 ? 5.101 -13.972 -16.275 1.00 89.94 82 ASN A N 1
ATOM 646 C CA . ASN A 1 82 ? 5.974 -13.296 -15.320 1.00 89.94 82 ASN A CA 1
ATOM 647 C C . ASN A 1 82 ? 5.984 -14.050 -13.982 1.00 89.94 82 ASN A C 1
ATOM 649 O O . ASN A 1 82 ? 5.020 -14.736 -13.652 1.00 89.94 82 ASN A O 1
ATOM 653 N N . TYR A 1 83 ? 7.046 -13.906 -13.190 1.00 89.50 83 TYR A N 1
ATOM 654 C CA . TYR A 1 83 ? 7.153 -14.591 -11.901 1.00 89.50 83 TYR A CA 1
ATOM 655 C C . TYR A 1 83 ? 6.470 -13.795 -10.787 1.00 89.50 83 TYR A C 1
ATOM 657 O O . TYR A 1 83 ? 5.500 -14.259 -10.191 1.00 89.50 83 TYR A O 1
ATOM 665 N N . PHE A 1 84 ? 6.972 -12.595 -10.492 1.00 89.94 84 PHE A N 1
ATOM 666 C CA . PHE A 1 84 ? 6.418 -11.707 -9.469 1.00 89.94 84 PHE A CA 1
ATOM 667 C C . PHE A 1 84 ? 6.974 -10.286 -9.612 1.00 89.94 84 PHE A C 1
ATOM 669 O O . PHE A 1 84 ? 8.015 -10.068 -10.224 1.00 89.94 84 PHE A O 1
ATOM 676 N N . ASN A 1 85 ? 6.300 -9.315 -8.995 1.00 94.19 85 ASN A N 1
ATOM 677 C CA . ASN A 1 85 ? 6.720 -7.915 -8.995 1.00 94.19 85 ASN A CA 1
ATOM 678 C C . ASN A 1 85 ? 7.737 -7.653 -7.867 1.00 94.19 85 ASN A C 1
ATOM 680 O O . ASN A 1 85 ? 7.366 -7.300 -6.746 1.00 94.19 85 ASN A O 1
ATOM 684 N N . LEU A 1 86 ? 9.024 -7.836 -8.164 1.00 94.00 86 LEU A N 1
ATOM 685 C CA . LEU A 1 86 ? 10.127 -7.641 -7.225 1.00 94.00 86 LEU A CA 1
ATOM 686 C C . LEU A 1 86 ? 10.210 -6.196 -6.686 1.00 94.00 86 LEU A C 1
ATOM 688 O O . LEU A 1 86 ? 10.317 -6.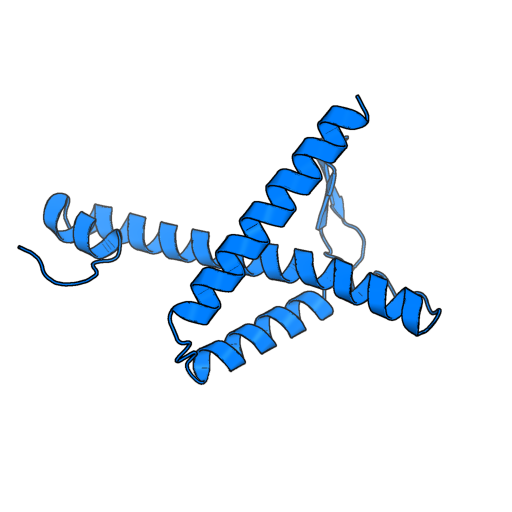053 -5.466 1.00 94.00 86 LEU A O 1
ATOM 692 N N . PRO A 1 87 ? 10.100 -5.123 -7.500 1.00 94.50 87 PRO A N 1
ATOM 693 C CA . PRO A 1 87 ? 10.119 -3.760 -6.967 1.00 94.50 87 PRO A CA 1
ATOM 694 C C . PRO A 1 87 ? 8.984 -3.486 -5.971 1.00 94.50 87 PRO A C 1
ATOM 696 O O . PRO A 1 87 ? 9.213 -2.834 -4.954 1.00 94.50 87 PRO A O 1
ATOM 699 N N . ALA A 1 88 ? 7.781 -4.028 -6.201 1.00 95.44 88 ALA A N 1
ATOM 700 C CA . ALA A 1 88 ? 6.664 -3.875 -5.265 1.00 95.44 88 ALA A CA 1
ATOM 701 C C . ALA A 1 88 ? 6.959 -4.546 -3.916 1.00 95.44 88 ALA A C 1
ATOM 703 O O . ALA A 1 88 ? 6.681 -3.961 -2.871 1.00 95.44 88 ALA A O 1
ATOM 704 N N . VAL A 1 89 ? 7.571 -5.737 -3.929 1.00 95.12 89 VAL A N 1
ATOM 705 C CA . VAL A 1 89 ? 7.992 -6.443 -2.705 1.00 95.12 89 VAL A CA 1
ATOM 706 C C . VAL A 1 89 ? 9.037 -5.632 -1.939 1.00 95.12 89 VAL A C 1
ATOM 708 O O . VAL A 1 89 ? 8.924 -5.476 -0.724 1.00 95.12 89 VAL A O 1
ATOM 711 N N . VAL A 1 90 ? 10.027 -5.068 -2.636 1.00 95.94 90 VAL A N 1
ATOM 712 C CA . VAL A 1 90 ? 11.061 -4.226 -2.012 1.00 95.94 90 VAL A CA 1
ATOM 713 C C . VAL A 1 90 ? 10.442 -2.984 -1.366 1.00 95.94 90 VAL A C 1
ATOM 715 O O . VAL A 1 90 ? 10.782 -2.655 -0.227 1.00 95.94 90 VAL A O 1
ATOM 718 N N . ILE A 1 91 ? 9.507 -2.318 -2.049 1.00 95.88 91 ILE A N 1
ATOM 719 C CA . ILE A 1 91 ? 8.791 -1.148 -1.518 1.00 95.88 91 ILE A CA 1
ATOM 720 C C . ILE A 1 91 ? 7.985 -1.528 -0.271 1.00 95.88 91 ILE A C 1
ATOM 722 O O . ILE A 1 91 ? 8.126 -0.875 0.764 1.00 95.88 91 ILE A O 1
ATOM 726 N N . PHE A 1 92 ? 7.202 -2.607 -0.336 1.00 96.12 92 PHE A N 1
ATOM 727 C CA . PHE A 1 92 ? 6.408 -3.097 0.791 1.00 96.12 92 PHE A CA 1
ATOM 728 C C . PHE A 1 92 ? 7.277 -3.399 2.021 1.00 96.12 92 PHE A C 1
ATOM 730 O O . PHE A 1 92 ? 6.979 -2.937 3.126 1.00 96.12 92 PHE A O 1
ATOM 737 N N . LEU A 1 93 ? 8.386 -4.124 1.836 1.00 95.94 93 LEU A N 1
ATOM 738 C CA . LEU A 1 93 ? 9.317 -4.445 2.921 1.00 95.94 93 LEU A CA 1
ATOM 739 C C . LEU A 1 93 ? 9.972 -3.187 3.494 1.00 95.94 93 LEU A C 1
ATOM 741 O O . LEU A 1 93 ? 10.075 -3.053 4.711 1.00 95.94 93 LEU A O 1
ATOM 745 N N . THR A 1 94 ? 10.362 -2.242 2.638 1.00 94.69 94 THR A N 1
ATOM 746 C CA . THR A 1 94 ? 10.968 -0.976 3.072 1.00 94.69 94 THR A CA 1
ATOM 747 C C . THR A 1 94 ? 9.999 -0.170 3.936 1.00 94.69 94 THR A C 1
ATOM 749 O O . THR A 1 94 ? 10.374 0.286 5.016 1.00 94.69 94 THR A O 1
ATOM 752 N N . ILE A 1 95 ? 8.740 -0.038 3.508 1.00 93.44 95 ILE A N 1
ATOM 753 C CA . ILE A 1 95 ? 7.700 0.657 4.278 1.00 93.44 95 ILE A CA 1
ATOM 754 C C . ILE A 1 95 ? 7.425 -0.079 5.594 1.00 93.44 95 ILE A C 1
ATOM 756 O O . ILE A 1 95 ? 7.340 0.559 6.640 1.00 93.44 95 ILE A O 1
ATOM 760 N N . THR A 1 96 ? 7.350 -1.411 5.568 1.00 93.31 96 THR A N 1
ATOM 761 C CA . THR A 1 96 ? 7.145 -2.234 6.771 1.00 93.31 96 THR A CA 1
ATOM 762 C C . THR A 1 96 ? 8.260 -2.010 7.791 1.00 93.31 96 THR A C 1
ATOM 764 O O . THR A 1 96 ? 7.990 -1.741 8.960 1.00 93.31 96 THR A O 1
ATOM 767 N N . VAL A 1 97 ? 9.520 -2.048 7.353 1.00 93.25 97 VAL A N 1
ATOM 768 C CA . VAL A 1 97 ? 10.688 -1.784 8.204 1.00 93.25 97 VAL A CA 1
ATOM 769 C C . VAL A 1 97 ? 10.659 -0.363 8.763 1.00 93.25 97 VAL A C 1
ATOM 771 O O . VAL A 1 97 ? 10.863 -0.169 9.961 1.00 93.25 97 VAL A O 1
ATOM 774 N N . LEU A 1 98 ? 10.339 0.629 7.932 1.00 90.94 98 LEU A N 1
ATOM 775 C CA . LEU A 1 98 ? 10.216 2.022 8.361 1.00 90.94 98 LEU A CA 1
ATOM 776 C C . LEU A 1 98 ? 9.121 2.192 9.429 1.00 90.94 98 LEU A C 1
ATOM 778 O O . LEU A 1 98 ? 9.329 2.901 10.415 1.00 90.94 98 LEU A O 1
ATOM 782 N N . LEU A 1 99 ? 7.980 1.515 9.271 1.00 88.81 99 LEU A N 1
ATOM 783 C CA . LEU A 1 99 ? 6.885 1.523 10.244 1.00 88.81 99 LEU A CA 1
ATOM 784 C C . LEU A 1 99 ? 7.271 0.840 11.561 1.00 88.81 99 LEU A C 1
ATOM 786 O O . LEU A 1 99 ? 6.910 1.351 12.623 1.00 88.81 99 LEU A O 1
ATOM 790 N N . MET A 1 100 ? 8.036 -0.257 11.514 1.00 90.38 100 MET A N 1
ATOM 791 C CA . MET A 1 100 ? 8.526 -0.951 12.715 1.00 90.38 100 MET A CA 1
ATOM 792 C C . MET A 1 100 ? 9.423 -0.062 13.581 1.00 90.38 100 MET A C 1
ATOM 794 O O . MET A 1 100 ? 9.359 -0.137 14.807 1.00 90.38 100 MET A O 1
ATOM 798 N N . PHE A 1 101 ? 10.218 0.821 12.970 1.00 88.06 101 PHE A N 1
ATOM 799 C CA . PHE A 1 101 ? 11.035 1.789 13.709 1.00 88.06 101 PHE A CA 1
ATOM 800 C C . PHE A 1 101 ? 10.230 2.950 14.319 1.00 88.06 101 PHE A C 1
ATOM 802 O O . PHE A 1 101 ? 10.778 3.743 15.085 1.00 88.06 101 PHE A O 1
ATOM 809 N N . GLY A 1 102 ? 8.923 3.016 14.050 1.00 75.50 102 GLY A N 1
ATOM 810 C CA . GLY A 1 102 ? 8.000 3.968 14.649 1.00 75.50 102 GLY A CA 1
ATOM 811 C C . GLY A 1 102 ? 8.066 5.341 13.989 1.00 75.50 102 GLY A C 1
ATOM 812 O O . GLY A 1 102 ? 8.955 6.150 14.252 1.00 75.50 102 GLY A O 1
ATOM 813 N N . ILE A 1 103 ? 7.050 5.664 13.188 1.00 68.19 103 ILE A N 1
ATOM 814 C CA . ILE A 1 103 ? 6.899 7.002 12.611 1.00 68.19 103 ILE A CA 1
ATOM 815 C C . ILE A 1 103 ? 6.293 7.924 13.670 1.00 68.19 103 ILE A C 1
ATOM 817 O O . ILE A 1 103 ? 5.083 8.141 13.725 1.00 68.19 103 ILE A O 1
ATOM 821 N N . LYS A 1 104 ? 7.136 8.511 14.522 1.00 64.75 104 LYS A N 1
ATOM 822 C CA . LYS A 1 104 ? 6.742 9.649 15.370 1.00 64.75 104 LYS A CA 1
ATOM 823 C C . LYS A 1 104 ? 6.708 10.925 14.525 1.00 64.75 104 LYS A C 1
ATOM 825 O O . LYS A 1 104 ? 7.491 11.849 14.722 1.00 64.75 104 LYS A O 1
ATOM 830 N N . GLY A 1 105 ? 5.838 10.943 13.520 1.00 63.22 105 GLY A N 1
ATOM 831 C CA . GLY A 1 105 ? 5.659 12.094 12.646 1.00 63.22 105 GLY A CA 1
ATOM 832 C C . GLY A 1 105 ? 4.876 13.200 13.360 1.00 63.22 105 GLY A C 1
ATOM 833 O O . GLY A 1 105 ? 3.829 12.918 13.945 1.00 63.22 105 GLY A O 1
ATOM 834 N N . PRO A 1 106 ? 5.318 14.468 13.313 1.00 70.06 106 PRO A N 1
ATOM 835 C CA . PRO A 1 106 ? 4.497 15.569 13.794 1.00 70.06 106 PRO A CA 1
ATOM 836 C C . PRO A 1 106 ? 3.277 15.744 12.878 1.00 70.06 106 PRO A C 1
ATOM 838 O O . PRO A 1 106 ? 3.397 15.647 11.656 1.00 70.06 106 PRO A O 1
ATOM 841 N N . ALA A 1 107 ? 2.114 16.078 13.451 1.00 78.12 107 ALA A N 1
ATOM 842 C CA . ALA A 1 107 ? 0.838 16.275 12.739 1.00 78.12 107 ALA A CA 1
ATOM 843 C C . ALA A 1 107 ? 0.930 17.190 11.494 1.00 78.12 107 ALA A C 1
ATOM 845 O O . ALA A 1 107 ? 0.134 17.072 10.564 1.00 78.12 107 ALA A O 1
ATOM 846 N N . ARG A 1 108 ? 1.943 18.065 11.446 1.00 81.69 108 ARG A N 1
ATOM 847 C CA . ARG A 1 108 ? 2.263 18.929 10.301 1.00 81.69 108 ARG A CA 1
ATOM 848 C C . ARG A 1 108 ? 2.629 18.150 9.033 1.00 81.69 108 ARG A C 1
ATOM 850 O O . ARG A 1 108 ? 2.200 18.552 7.959 1.00 81.69 108 ARG A O 1
ATOM 857 N N . VAL A 1 109 ? 3.367 17.041 9.134 1.00 84.19 109 VAL A N 1
ATOM 858 C CA . VAL A 1 109 ? 3.749 16.227 7.960 1.00 84.19 109 VAL A CA 1
ATOM 859 C C . VAL A 1 109 ? 2.508 15.612 7.317 1.00 84.19 109 VAL A C 1
ATOM 861 O O . VAL A 1 109 ? 2.349 15.669 6.100 1.00 84.19 109 VAL A O 1
ATOM 864 N N . ASN A 1 110 ? 1.583 15.104 8.136 1.00 85.44 110 ASN A N 1
ATOM 865 C CA . ASN A 1 110 ? 0.322 14.565 7.639 1.00 85.44 110 ASN A CA 1
ATOM 866 C C . ASN A 1 110 ? -0.543 15.654 6.985 1.00 85.44 110 ASN A C 1
ATOM 868 O O . ASN A 1 110 ? -1.062 15.450 5.893 1.00 85.44 110 ASN A O 1
ATOM 872 N N . ALA A 1 111 ? -0.652 16.832 7.608 1.00 88.81 111 ALA A N 1
ATOM 873 C CA . ALA A 1 111 ? -1.409 17.947 7.039 1.00 88.81 111 ALA A CA 1
ATOM 874 C C . ALA A 1 111 ? -0.868 18.373 5.661 1.00 88.81 111 ALA A C 1
ATOM 876 O O . ALA A 1 111 ? -1.645 18.542 4.723 1.00 88.81 111 ALA A O 1
ATOM 877 N N . VAL A 1 112 ? 0.458 18.475 5.512 1.00 93.06 112 VAL A N 1
ATOM 878 C CA . VAL A 1 112 ? 1.097 18.776 4.220 1.00 93.06 112 VAL A CA 1
ATOM 879 C C . VAL A 1 112 ? 0.783 17.693 3.186 1.00 93.06 112 VAL A C 1
ATOM 881 O O . VAL A 1 112 ? 0.378 18.017 2.070 1.00 93.06 112 VAL A O 1
ATOM 884 N N . ALA A 1 113 ? 0.894 16.414 3.556 1.00 89.75 113 ALA A N 1
ATOM 885 C CA . ALA A 1 113 ? 0.564 15.310 2.657 1.00 89.75 113 ALA A CA 1
ATOM 886 C C . ALA A 1 113 ? -0.901 15.361 2.186 1.00 89.75 113 ALA A C 1
ATOM 888 O O . ALA A 1 113 ? -1.176 15.122 1.011 1.00 89.75 113 ALA A O 1
ATOM 889 N N . VAL A 1 114 ? -1.840 15.712 3.070 1.00 93.50 114 VAL A N 1
ATOM 890 C CA . VAL A 1 114 ? -3.261 15.873 2.720 1.00 93.50 114 VAL A CA 1
ATOM 891 C C . VAL A 1 114 ? -3.467 17.019 1.730 1.00 93.50 114 VAL A C 1
ATOM 893 O O . VAL A 1 114 ? -4.153 16.829 0.726 1.00 93.50 114 VAL A O 1
ATOM 896 N N . VAL A 1 115 ? -2.846 18.181 1.958 1.00 96.25 115 VAL A N 1
ATOM 897 C CA . VAL A 1 115 ? -2.946 19.327 1.035 1.00 96.25 115 VAL A CA 1
ATOM 898 C C . VAL A 1 115 ? -2.424 18.955 -0.354 1.00 96.25 115 VAL A C 1
ATOM 900 O O . VAL A 1 115 ? -3.091 19.234 -1.351 1.00 96.25 115 VAL A O 1
ATOM 903 N N . ILE A 1 116 ? -1.283 18.264 -0.428 1.00 95.81 116 ILE A N 1
ATOM 904 C CA . ILE A 1 116 ? -0.715 17.790 -1.698 1.00 95.81 116 ILE A CA 1
ATOM 905 C C . ILE A 1 116 ? -1.678 16.817 -2.396 1.00 95.81 116 ILE A C 1
ATOM 907 O O . ILE A 1 116 ? -1.949 16.985 -3.585 1.00 95.81 116 ILE A O 1
ATOM 911 N N . LYS A 1 117 ? -2.241 15.835 -1.674 1.00 92.19 117 LYS A N 1
ATOM 912 C CA . LYS A 1 117 ? -3.208 14.869 -2.234 1.00 92.19 117 LYS A CA 1
ATOM 913 C C . LYS A 1 117 ? -4.426 15.568 -2.845 1.00 92.19 117 LYS A C 1
ATOM 915 O O . LYS A 1 117 ? -4.816 15.255 -3.969 1.00 92.19 117 LYS A O 1
ATOM 920 N N . ILE A 1 118 ? -5.008 16.531 -2.127 1.00 96.31 118 ILE A N 1
ATOM 921 C CA . ILE A 1 118 ? -6.176 17.288 -2.601 1.00 96.31 118 ILE A CA 1
ATOM 922 C C . ILE A 1 118 ? -5.819 18.106 -3.846 1.00 96.31 118 ILE A C 1
ATOM 924 O O . ILE A 1 118 ? -6.563 18.079 -4.827 1.00 96.31 118 ILE A O 1
ATOM 928 N N . PHE A 1 119 ? -4.670 18.788 -3.836 1.00 96.75 119 PHE A N 1
ATOM 929 C CA . PHE A 1 119 ? -4.204 19.569 -4.980 1.00 96.75 119 PHE A CA 1
ATOM 930 C C . PHE A 1 119 ? -4.046 18.708 -6.240 1.00 96.75 119 PHE A C 1
ATOM 932 O O . PHE A 1 119 ? -4.585 19.059 -7.288 1.00 96.75 119 PHE A O 1
ATOM 939 N N . VAL A 1 120 ? -3.367 17.559 -6.141 1.00 94.75 120 VAL A N 1
ATOM 940 C CA . VAL A 1 120 ? -3.152 16.650 -7.281 1.00 94.75 120 VAL A CA 1
ATOM 941 C C . VAL A 1 120 ? -4.483 16.132 -7.842 1.00 94.75 120 VAL A C 1
ATOM 943 O O . VAL A 1 120 ? -4.681 16.133 -9.061 1.00 94.75 120 VAL A O 1
ATOM 946 N N . ASN A 1 121 ? -5.428 15.748 -6.981 1.00 93.62 121 ASN A N 1
ATOM 947 C CA . ASN A 1 121 ? -6.746 15.272 -7.414 1.00 93.62 121 ASN A CA 1
ATOM 948 C C . ASN A 1 121 ? -7.567 16.370 -8.113 1.00 93.62 121 ASN A C 1
ATOM 950 O O . ASN A 1 121 ? -8.173 16.123 -9.158 1.00 93.62 121 ASN A O 1
ATOM 954 N N . LEU A 1 122 ? -7.564 17.595 -7.581 1.00 95.12 122 LEU A N 1
ATOM 955 C CA . LEU A 1 122 ? -8.249 18.732 -8.203 1.00 95.12 122 LEU A CA 1
ATOM 956 C C . LEU A 1 122 ? -7.620 19.105 -9.547 1.00 95.12 122 LEU A C 1
ATOM 958 O O . LEU A 1 122 ? -8.333 19.277 -10.534 1.00 95.12 122 LEU A O 1
ATOM 962 N N . PHE A 1 123 ? -6.291 19.182 -9.601 1.00 94.81 123 PHE A N 1
ATOM 963 C CA . PHE A 1 123 ? -5.553 19.526 -10.811 1.00 94.81 123 PHE A CA 1
ATOM 964 C C . PHE A 1 123 ? -5.806 18.520 -11.940 1.00 94.81 123 PHE A C 1
ATOM 966 O O . PHE A 1 123 ? -6.141 18.910 -13.060 1.00 94.81 123 PHE A O 1
ATOM 973 N N . THR A 1 124 ? -5.713 17.220 -11.645 1.00 91.44 124 THR A N 1
ATOM 974 C CA . THR A 1 124 ? -5.984 16.161 -12.632 1.00 91.44 124 THR A CA 1
ATOM 975 C C . THR A 1 124 ? -7.437 16.171 -13.106 1.00 91.44 124 THR A C 1
ATOM 977 O O . THR A 1 124 ? -7.689 15.987 -14.298 1.00 91.44 124 THR A O 1
ATOM 980 N N . THR A 1 125 ? -8.392 16.450 -12.215 1.00 91.56 125 THR A N 1
ATOM 981 C CA . THR A 1 125 ? -9.814 16.574 -12.574 1.00 91.56 125 THR A CA 1
ATOM 982 C C . THR A 1 125 ? -10.067 17.791 -13.467 1.00 91.56 125 THR A C 1
ATOM 984 O O . THR A 1 125 ? -10.709 17.664 -14.509 1.00 91.56 125 THR A O 1
ATOM 987 N N . MET A 1 126 ? -9.510 18.956 -13.124 1.00 93.44 126 MET A N 1
ATOM 988 C CA . MET A 1 126 ? -9.640 20.182 -13.919 1.00 93.44 126 MET A CA 1
ATOM 989 C C . MET A 1 126 ? -9.028 20.024 -15.317 1.00 93.44 126 MET A C 1
ATOM 991 O O . MET A 1 126 ? -9.656 20.393 -16.308 1.00 93.44 126 MET A O 1
ATOM 995 N N . LEU A 1 127 ? -7.840 19.418 -15.417 1.00 92.19 127 LEU A N 1
ATOM 996 C CA . LEU A 1 127 ? -7.199 19.106 -16.698 1.00 92.19 127 LEU A CA 1
A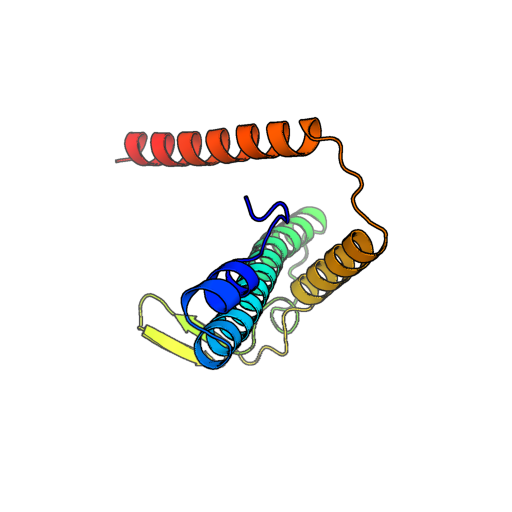TOM 997 C C . LEU A 1 127 ? -8.061 18.197 -17.579 1.00 92.19 127 LEU A C 1
ATOM 999 O O . LEU A 1 127 ? -8.138 18.415 -18.788 1.00 92.19 127 LEU A O 1
ATOM 1003 N N . ARG A 1 128 ? -8.705 17.181 -16.989 1.00 90.12 128 ARG A N 1
ATOM 1004 C CA . ARG A 1 128 ? -9.631 16.301 -17.718 1.00 90.12 128 ARG A CA 1
ATOM 1005 C C . ARG A 1 128 ? -10.863 17.061 -18.211 1.00 90.12 128 ARG A C 1
ATOM 1007 O O . ARG A 1 128 ? -11.289 16.807 -19.332 1.00 90.12 128 ARG A O 1
ATOM 1014 N N . CYS A 1 129 ? -11.397 17.997 -17.424 1.00 86.12 129 CYS A N 1
ATOM 1015 C CA . CYS A 1 129 ? -12.506 18.857 -17.848 1.00 86.12 129 CYS A CA 1
ATOM 1016 C C . CYS A 1 129 ? -12.117 19.829 -18.970 1.00 86.12 129 CYS A C 1
ATOM 1018 O O . CYS A 1 129 ? -12.958 20.127 -19.803 1.00 86.12 129 CYS A O 1
ATOM 1020 N N . LEU A 1 130 ? -10.868 20.308 -19.013 1.00 86.94 130 LEU A N 1
ATOM 1021 C CA . LEU A 1 130 ? -10.395 21.235 -20.050 1.00 86.94 130 LEU A CA 1
ATOM 1022 C C . LEU A 1 130 ? -10.085 20.541 -21.391 1.00 86.94 130 LEU A C 1
ATOM 1024 O O . LEU A 1 130 ? -10.096 21.186 -22.434 1.00 86.94 130 LEU A O 1
ATOM 1028 N N . LYS A 1 131 ? -9.755 19.242 -21.362 1.00 79.12 131 LYS A N 1
ATOM 1029 C CA . LYS A 1 131 ? -9.465 18.426 -22.558 1.00 79.12 131 LYS A CA 1
ATOM 10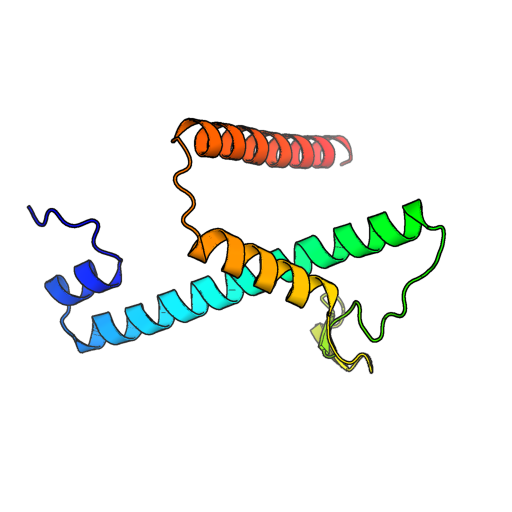30 C C . LYS A 1 131 ? -10.697 17.723 -23.151 1.00 79.12 131 LYS A C 1
ATOM 1032 O O . LYS A 1 131 ? -10.541 17.011 -24.142 1.00 79.12 131 LYS A O 1
ATOM 1037 N N . ARG A 1 132 ? -11.873 17.871 -22.538 1.00 65.50 132 ARG A N 1
ATOM 1038 C CA . ARG A 1 132 ? -13.169 17.462 -23.099 1.00 65.50 132 ARG A CA 1
ATOM 1039 C C . ARG A 1 132 ? -13.806 18.635 -23.823 1.00 65.50 132 ARG A C 1
ATOM 1041 O O . ARG A 1 132 ? -14.453 18.360 -24.853 1.00 65.50 132 ARG A O 1
#

Sequence (132 aa):
MIPIAGSAYTYTYVTMGEFVAWIIGWDLILEYLIDAATVSVGWSRYTVSLLEDVFSTNFSTAFTQAPIIFNEHTHEFTVTGNYFNLPAVVIFLTITVLLMFGIKGPARVNAVAVVIKIFVNLFTTMLRCLKR